Protein AF-A0A6J7UE80-F1 (afdb_monomer_lite)

Sequence (129 aa):
MSGGWKWLPAAWILAVGSLMGAAGVSVGSAALAPVAVPDSPNPLAAGDTGQGCLAGLMLSLGLLVLVLASAPVAGAVLYASSRSALLTTLAALLGPVVGLCLLWGGTATAVTRLSGRESDLVGHITPAR

Secondary structure (DSSP, 8-state):
--TTGGGHHHHHHHHHHHHHHHHHHHHHHHHHS-----SSS-TTTS-THHHHHHHHHHHHHHHHHHHHHHHHHHHHHHHHHTT-HHHHHHHHTHHHHHHHHHHHHHHHHHHHHHTT-HHHHHHHHSPP-

pLDDT: mean 84.88, std 15.53, range [47.78, 98.19]

Foldseek 3Di:
DPPCVLQVLLVVLLVLLLVLLLLLLVLQLVLVQDDCLPPDPDNVPPPVVVSVVSNVVSVVVSVVLSCVLCVQLVVQLVVQVVPHSVSNSVSSNSSNVSSNVSNVNSVVNNCVRCPPVVVVVCVSVDDDD

Radius of gyration: 20.13 Å; chains: 1; bounding box: 49×24×57 Å

Structure (mmCIF, N/CA/C/O backbone):
data_AF-A0A6J7UE80-F1
#
_entry.id   AF-A0A6J7UE80-F1
#
loop_
_atom_site.group_PDB
_atom_site.id
_atom_site.type_symbol
_atom_site.label_atom_id
_atom_site.label_alt_id
_atom_site.label_comp_id
_atom_site.label_asym_id
_atom_site.label_entity_id
_atom_site.label_seq_id
_atom_site.pdbx_PDB_ins_code
_atom_site.Cartn_x
_atom_site.Cartn_y
_atom_site.Cartn_z
_atom_site.occupancy
_atom_site.B_iso_or_equiv
_atom_site.auth_seq_id
_atom_site.auth_comp_id
_atom_site.auth_asym_id
_atom_site.auth_atom_id
_atom_site.pdbx_PDB_model_num
ATOM 1 N N . MET A 1 1 ? 0.409 -9.268 32.761 1.00 47.78 1 MET A N 1
ATOM 2 C CA . MET A 1 1 ? 1.043 -9.157 31.423 1.00 47.78 1 MET A CA 1
ATOM 3 C C . MET A 1 1 ? 0.230 -9.825 30.288 1.00 47.78 1 MET A C 1
ATOM 5 O O . MET A 1 1 ? 0.790 -10.112 29.244 1.00 47.78 1 MET A O 1
ATOM 9 N N . SER A 1 2 ? -1.095 -10.019 30.401 1.00 59.41 2 SER A N 1
ATOM 10 C CA . SER A 1 2 ? -1.885 -10.825 29.436 1.00 59.41 2 SER A CA 1
ATOM 11 C C . SER A 1 2 ? -2.798 -10.039 28.476 1.00 59.41 2 SER A C 1
ATOM 13 O O . SER A 1 2 ? -3.408 -10.633 27.593 1.00 59.41 2 SER A O 1
ATOM 15 N N . GLY A 1 3 ? -2.891 -8.710 28.591 1.00 71.94 3 GLY 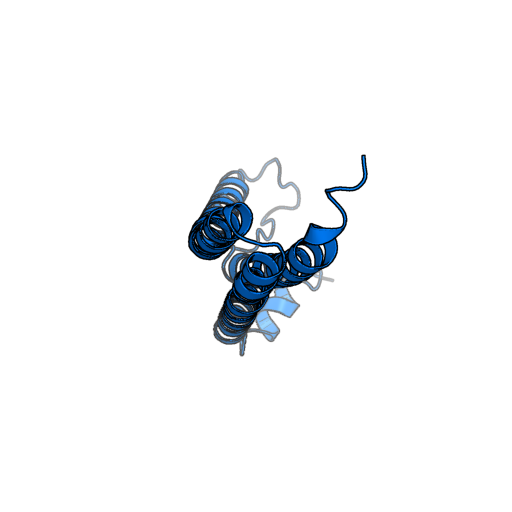A N 1
ATOM 16 C CA . GLY A 1 3 ? -3.856 -7.914 27.815 1.00 71.94 3 GLY A CA 1
ATOM 17 C C . GLY A 1 3 ? -3.523 -7.713 26.330 1.00 71.94 3 GLY A C 1
ATOM 18 O O . GLY A 1 3 ? -4.392 -7.268 25.586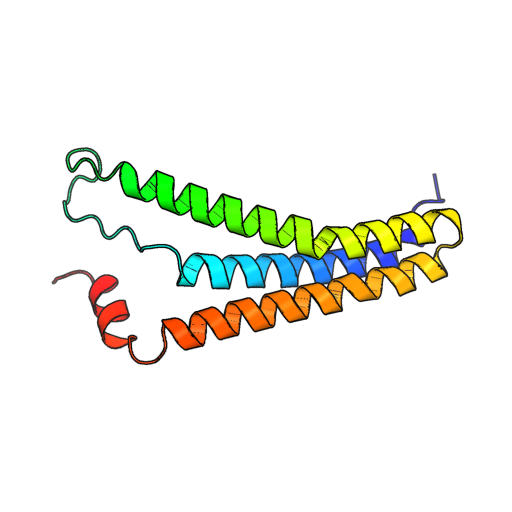 1.00 71.94 3 GLY A O 1
ATOM 19 N N . GLY A 1 4 ? -2.292 -8.016 25.899 1.00 82.75 4 GLY A N 1
ATOM 20 C CA . GLY A 1 4 ? -1.820 -7.784 24.528 1.00 82.75 4 GLY A CA 1
ATOM 21 C C . GLY A 1 4 ? -2.282 -8.833 23.513 1.00 82.75 4 GLY A C 1
ATOM 22 O O . GLY A 1 4 ? -2.519 -8.503 22.356 1.00 82.75 4 GLY A O 1
ATOM 23 N N . TRP A 1 5 ? -2.492 -10.078 23.951 1.00 92.50 5 TRP A N 1
ATOM 24 C CA . TRP A 1 5 ? -2.850 -11.203 23.076 1.00 92.50 5 TRP A CA 1
ATOM 25 C C . TRP A 1 5 ? -4.169 -11.007 22.325 1.00 92.50 5 TRP A C 1
ATOM 27 O O . TRP A 1 5 ? -4.324 -11.505 21.214 1.00 92.50 5 TRP A O 1
ATOM 37 N N . LYS A 1 6 ? -5.090 -10.207 22.876 1.00 92.44 6 LYS A N 1
ATOM 38 C CA . LYS A 1 6 ? -6.347 -9.850 22.202 1.00 92.44 6 LYS A CA 1
ATOM 39 C C . LYS A 1 6 ? -6.142 -9.066 20.898 1.00 92.44 6 LYS A C 1
ATOM 41 O O . LYS A 1 6 ? -7.050 -9.019 20.079 1.00 92.44 6 LYS A O 1
ATOM 46 N N . TRP A 1 7 ? -4.972 -8.452 20.708 1.00 94.06 7 TRP A N 1
ATOM 47 C CA . TRP A 1 7 ? -4.623 -7.690 19.506 1.00 94.06 7 TRP A CA 1
ATOM 48 C C . TRP A 1 7 ? -3.872 -8.514 18.464 1.00 94.06 7 TRP A C 1
ATOM 50 O O . TRP A 1 7 ? -3.665 -8.026 17.355 1.00 94.06 7 TRP A O 1
ATOM 60 N N . LEU A 1 8 ? -3.478 -9.749 18.795 1.00 95.19 8 LEU A N 1
ATOM 61 C CA . LEU A 1 8 ? -2.718 -10.615 17.898 1.00 95.19 8 LEU A CA 1
ATOM 62 C C . LEU A 1 8 ? -3.385 -10.766 16.515 1.00 95.19 8 LEU A C 1
ATOM 64 O O . LEU A 1 8 ? -2.672 -10.615 15.523 1.00 95.19 8 LEU A O 1
ATOM 68 N N . PRO A 1 9 ? -4.715 -10.980 16.399 1.00 95.56 9 PRO A N 1
ATOM 69 C CA . PRO A 1 9 ? -5.359 -11.095 15.091 1.00 95.56 9 PRO A CA 1
ATOM 70 C C . PRO A 1 9 ? -5.246 -9.809 14.267 1.00 95.56 9 PRO A C 1
ATOM 72 O O . PRO A 1 9 ? -4.839 -9.848 13.110 1.00 95.56 9 PRO A O 1
ATOM 75 N N . ALA A 1 10 ? -5.540 -8.656 14.876 1.00 96.12 10 ALA A N 1
ATOM 76 C CA . ALA A 1 10 ? -5.431 -7.362 14.209 1.00 96.12 10 ALA A CA 1
ATOM 77 C C . ALA A 1 10 ? -3.992 -7.078 13.748 1.00 96.12 10 ALA A C 1
ATOM 79 O O . ALA A 1 10 ? -3.785 -6.630 12.624 1.00 96.12 10 ALA A O 1
ATOM 80 N N . ALA A 1 11 ? -2.996 -7.385 14.586 1.00 95.69 11 ALA A N 1
ATOM 81 C CA . ALA A 1 11 ? -1.585 -7.205 14.255 1.00 95.69 11 ALA A CA 1
ATOM 82 C C . ALA A 1 11 ? -1.156 -8.065 13.055 1.00 95.69 11 ALA A C 1
ATOM 84 O O . ALA A 1 11 ? -0.494 -7.560 12.150 1.00 95.69 11 ALA A O 1
ATOM 85 N N . TRP A 1 12 ? -1.575 -9.333 13.009 1.00 97.81 12 TRP A N 1
ATOM 86 C CA . TRP A 1 12 ? -1.300 -10.221 11.876 1.00 97.81 12 TRP A CA 1
ATOM 87 C C . TRP A 1 12 ? -1.930 -9.726 10.576 1.00 97.81 12 TRP A C 1
ATOM 89 O O . TRP A 1 12 ? -1.261 -9.684 9.546 1.00 97.81 12 TRP A O 1
ATOM 99 N N . ILE A 1 13 ? -3.196 -9.309 10.624 1.00 97.88 13 ILE A N 1
ATOM 100 C CA . ILE A 1 13 ? -3.906 -8.785 9.451 1.00 97.88 13 ILE A CA 1
ATOM 101 C C . ILE A 1 13 ? -3.201 -7.532 8.911 1.00 97.88 13 ILE A C 1
ATOM 103 O O . ILE A 1 13 ? -2.976 -7.415 7.705 1.00 97.88 13 ILE A O 1
ATOM 107 N N . LEU A 1 14 ? -2.803 -6.614 9.797 1.00 97.50 14 LEU A N 1
ATOM 108 C CA . LEU A 1 14 ? -2.054 -5.420 9.409 1.00 97.50 14 LEU A CA 1
ATOM 109 C C . LEU A 1 14 ? -0.688 -5.767 8.820 1.00 97.50 14 LEU A C 1
ATOM 111 O O . LEU A 1 14 ? -0.307 -5.169 7.821 1.00 97.50 14 LEU A O 1
ATOM 115 N N . ALA A 1 15 ? 0.029 -6.741 9.383 1.00 97.56 15 ALA A N 1
ATOM 116 C CA . ALA A 1 15 ? 1.318 -7.176 8.849 1.00 97.56 15 ALA A CA 1
ATOM 117 C C . ALA A 1 15 ? 1.195 -7.692 7.407 1.00 97.56 15 ALA A C 1
ATOM 119 O O . ALA A 1 15 ? 1.993 -7.308 6.553 1.00 97.56 15 ALA A O 1
ATOM 120 N N . VAL A 1 16 ? 0.165 -8.492 7.110 1.00 97.94 16 VAL A N 1
ATOM 121 C CA . VAL A 1 16 ? -0.116 -8.965 5.744 1.00 97.94 16 VAL A CA 1
ATOM 122 C C . VAL A 1 16 ? -0.386 -7.789 4.804 1.00 97.94 16 VAL A C 1
ATOM 124 O O . VAL A 1 16 ? 0.226 -7.702 3.741 1.00 97.94 16 VAL A O 1
ATOM 127 N N . GLY A 1 17 ? -1.246 -6.849 5.208 1.00 96.44 17 GLY A N 1
ATOM 128 C CA . GLY A 1 17 ? -1.526 -5.650 4.414 1.00 96.44 17 GLY A CA 1
ATOM 129 C C . GLY A 1 17 ? -0.281 -4.801 4.147 1.00 96.44 17 GLY A C 1
ATOM 130 O O . GLY A 1 17 ? -0.040 -4.399 3.009 1.00 96.44 17 GLY A O 1
ATOM 131 N N . SER A 1 18 ? 0.550 -4.592 5.168 1.00 96.06 18 SER A N 1
ATOM 132 C CA . SER A 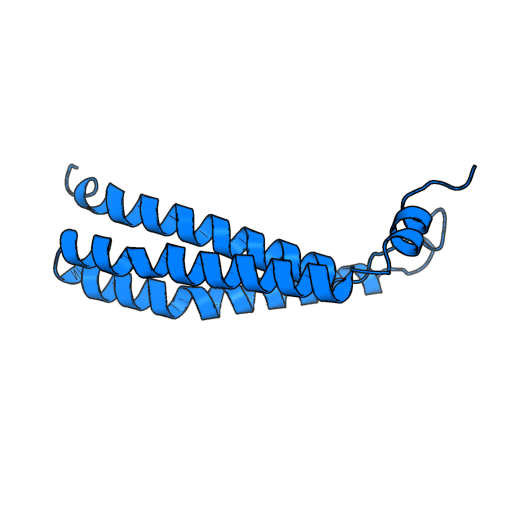1 18 ? 1.810 -3.851 5.061 1.00 96.06 18 SER A CA 1
ATOM 133 C C . SER A 1 18 ? 2.798 -4.517 4.107 1.00 96.06 18 SER A C 1
ATOM 135 O O . SER A 1 18 ? 3.419 -3.823 3.305 1.00 96.06 18 SER A O 1
ATOM 137 N N . LEU A 1 19 ? 2.922 -5.849 4.144 1.00 97.69 19 LEU A N 1
ATOM 138 C CA . LEU A 1 19 ? 3.778 -6.599 3.220 1.00 97.69 19 LEU A CA 1
ATOM 139 C C . LEU A 1 19 ? 3.340 -6.398 1.766 1.00 97.69 19 LEU A C 1
ATOM 141 O O . LEU A 1 19 ? 4.169 -6.091 0.912 1.00 97.69 19 LEU A O 1
ATOM 145 N N . MET A 1 20 ? 2.039 -6.515 1.489 1.00 97.44 20 MET A N 1
ATOM 146 C CA . MET A 1 20 ? 1.493 -6.314 0.143 1.00 97.44 20 MET A CA 1
ATOM 147 C C . MET A 1 20 ? 1.682 -4.870 -0.334 1.00 97.44 20 MET A C 1
ATOM 149 O O . MET A 1 20 ? 2.129 -4.646 -1.458 1.00 97.44 20 MET A O 1
ATOM 153 N N . GLY A 1 21 ? 1.404 -3.893 0.535 1.00 96.44 21 GLY A N 1
ATOM 154 C CA . GLY A 1 21 ? 1.566 -2.476 0.220 1.00 96.44 21 GLY A CA 1
ATOM 155 C C . GLY A 1 21 ? 3.017 -2.101 -0.072 1.00 96.44 21 GLY A C 1
ATOM 156 O O . GLY A 1 21 ? 3.298 -1.473 -1.093 1.00 96.44 21 GLY A O 1
ATOM 157 N N . ALA A 1 22 ? 3.946 -2.538 0.781 1.00 95.75 22 ALA A N 1
ATOM 158 C CA . ALA A 1 22 ? 5.375 -2.315 0.592 1.00 95.75 22 ALA A CA 1
ATOM 159 C C . ALA A 1 22 ? 5.887 -2.980 -0.692 1.00 95.75 22 ALA A C 1
ATOM 161 O O . ALA A 1 22 ? 6.608 -2.339 -1.458 1.00 95.75 22 ALA A O 1
ATOM 162 N N . ALA A 1 23 ? 5.476 -4.221 -0.972 1.00 96.69 23 ALA A N 1
ATOM 163 C CA . ALA A 1 23 ? 5.836 -4.914 -2.206 1.00 96.69 23 ALA A CA 1
ATOM 164 C C . ALA A 1 23 ? 5.332 -4.158 -3.446 1.00 96.69 23 ALA A C 1
ATOM 166 O O . ALA A 1 23 ? 6.104 -3.916 -4.369 1.00 96.69 23 ALA A O 1
ATOM 167 N N . GLY A 1 24 ? 4.073 -3.712 -3.442 1.00 95.38 24 GLY A N 1
ATOM 168 C CA . GLY A 1 24 ? 3.487 -2.938 -4.537 1.00 95.38 24 GLY A CA 1
ATOM 169 C C . GLY A 1 24 ? 4.224 -1.643 -4.838 1.00 95.38 24 GLY A C 1
ATOM 170 O O . GLY A 1 24 ? 4.629 -1.398 -5.974 1.00 95.38 24 GLY A O 1
ATOM 171 N N . VAL A 1 25 ? 4.453 -0.833 -3.805 1.00 95.44 25 VAL A N 1
ATOM 172 C CA . VAL A 1 25 ? 5.181 0.435 -3.937 1.00 95.44 25 VAL A CA 1
ATOM 173 C C . VAL A 1 25 ? 6.629 0.203 -4.372 1.00 95.44 25 VAL A C 1
ATOM 175 O O . VAL A 1 25 ? 7.146 0.963 -5.191 1.00 95.44 25 VAL A O 1
ATOM 178 N N . SER A 1 26 ? 7.275 -0.867 -3.902 1.00 92.75 26 SER A N 1
ATOM 179 C CA . SER A 1 26 ? 8.641 -1.214 -4.315 1.00 92.75 26 SER A CA 1
ATOM 180 C C . SER A 1 26 ? 8.701 -1.613 -5.789 1.00 92.75 26 SER A C 1
ATOM 182 O O . SER A 1 26 ? 9.543 -1.106 -6.520 1.00 92.75 26 SER A O 1
ATOM 184 N N . VAL A 1 27 ? 7.773 -2.454 -6.257 1.00 92.56 27 VAL A N 1
ATOM 185 C CA . VAL A 1 27 ? 7.689 -2.857 -7.671 1.00 92.56 27 VAL A CA 1
ATOM 186 C C . VAL A 1 27 ? 7.417 -1.649 -8.570 1.00 92.56 27 VAL A C 1
ATOM 188 O O . VAL A 1 27 ? 8.106 -1.459 -9.570 1.00 92.56 27 VAL A O 1
ATOM 191 N N . GLY A 1 28 ? 6.449 -0.805 -8.202 1.00 90.12 28 GLY A N 1
ATOM 192 C CA . GLY A 1 28 ? 6.105 0.388 -8.977 1.00 90.12 28 GLY A CA 1
ATOM 193 C C . GLY A 1 28 ? 7.245 1.407 -9.030 1.00 90.12 28 GLY A C 1
ATOM 194 O O . GLY A 1 28 ? 7.577 1.903 -10.104 1.00 90.12 28 GLY A O 1
ATOM 195 N N . SER A 1 29 ? 7.881 1.691 -7.891 1.00 88.69 29 SER A N 1
ATOM 196 C CA . SER A 1 29 ? 9.004 2.634 -7.839 1.00 88.69 29 SER A CA 1
ATOM 197 C C . SER A 1 29 ? 10.235 2.104 -8.573 1.00 88.69 29 SER A C 1
ATOM 199 O O . SER A 1 29 ? 10.857 2.868 -9.301 1.00 88.69 29 SER A O 1
ATOM 201 N N . ALA A 1 30 ? 10.542 0.806 -8.484 1.00 85.88 30 ALA A N 1
ATOM 202 C CA . ALA A 1 30 ? 11.635 0.191 -9.237 1.00 85.88 30 ALA A CA 1
ATOM 203 C C . ALA A 1 30 ? 11.406 0.233 -10.756 1.00 85.88 30 ALA A C 1
ATOM 205 O O . ALA A 1 30 ? 12.350 0.450 -11.506 1.00 85.88 30 ALA A O 1
ATOM 206 N N . ALA A 1 31 ? 10.162 0.072 -11.219 1.00 85.69 31 ALA A N 1
ATOM 207 C CA . ALA A 1 31 ? 9.837 0.163 -12.644 1.00 85.69 31 ALA A CA 1
ATOM 208 C C . ALA A 1 31 ? 9.917 1.595 -13.207 1.00 85.69 31 ALA A C 1
ATOM 210 O O . ALA A 1 31 ? 10.050 1.776 -14.419 1.00 85.69 31 ALA A O 1
ATOM 211 N N . LEU A 1 32 ? 9.800 2.608 -12.344 1.00 82.31 32 LEU A N 1
ATOM 212 C CA . LEU A 1 32 ? 9.863 4.025 -12.712 1.00 82.31 32 LEU A CA 1
ATOM 213 C C . LEU A 1 32 ? 11.240 4.647 -12.461 1.00 82.31 32 LEU A C 1
ATOM 215 O O . LEU A 1 32 ? 11.578 5.649 -13.093 1.00 82.31 32 LEU A O 1
ATOM 219 N N . ALA A 1 33 ? 12.022 4.076 -11.547 1.00 78.81 33 ALA A N 1
ATOM 220 C CA . ALA A 1 33 ? 13.366 4.535 -11.258 1.00 78.81 33 ALA A CA 1
ATOM 221 C C . ALA A 1 33 ? 14.261 4.341 -12.495 1.00 78.81 33 ALA A C 1
ATOM 223 O O . ALA A 1 33 ? 14.232 3.281 -13.124 1.00 78.81 33 ALA A O 1
ATOM 224 N N . PRO A 1 34 ? 15.072 5.344 -12.861 1.00 65.38 34 PRO A N 1
ATOM 225 C CA . PRO A 1 34 ? 16.058 5.163 -13.909 1.00 65.38 34 PRO A CA 1
ATOM 226 C C . PRO A 1 34 ? 17.102 4.143 -13.463 1.00 65.38 34 PRO A C 1
ATOM 228 O O . PRO A 1 34 ? 17.643 4.220 -12.358 1.00 65.38 34 PRO A O 1
ATOM 231 N N . VAL A 1 35 ? 17.376 3.178 -14.338 1.00 60.91 35 VAL A N 1
ATOM 232 C CA . VAL A 1 35 ? 18.458 2.217 -14.145 1.00 60.91 35 VAL A CA 1
ATOM 233 C C . VAL A 1 35 ? 19.767 2.968 -14.355 1.00 60.91 35 VAL A C 1
ATOM 235 O O . VAL A 1 35 ? 20.042 3.435 -15.458 1.00 60.91 35 VAL A O 1
ATOM 238 N N . ALA A 1 36 ? 20.568 3.090 -13.299 1.00 55.59 36 ALA A N 1
ATOM 239 C CA . ALA A 1 36 ? 21.936 3.574 -13.404 1.00 55.59 36 ALA A CA 1
ATOM 240 C C . ALA A 1 36 ? 22.775 2.497 -14.105 1.00 55.59 36 ALA A C 1
ATOM 242 O O . ALA A 1 36 ? 23.339 1.620 -13.452 1.00 55.59 36 ALA A O 1
ATOM 243 N N . VAL A 1 37 ? 22.798 2.510 -15.437 1.00 56.94 37 VAL A N 1
ATOM 244 C CA . VAL A 1 37 ? 23.808 1.778 -16.202 1.00 56.94 37 VAL A CA 1
ATOM 245 C C . VAL A 1 37 ? 25.076 2.626 -16.123 1.00 56.94 37 VAL A C 1
ATOM 247 O O . VAL A 1 37 ? 25.035 3.772 -16.565 1.00 56.94 37 VAL A O 1
ATOM 250 N N . PRO A 1 38 ? 26.171 2.139 -15.514 1.00 55.12 38 PRO A N 1
ATOM 251 C CA . PRO A 1 38 ? 27.405 2.907 -15.468 1.00 55.12 38 PRO A CA 1
ATOM 252 C C . PRO A 1 38 ? 27.923 3.081 -16.896 1.00 55.12 38 PRO A C 1
ATOM 254 O O . PRO A 1 38 ? 28.286 2.098 -17.543 1.00 55.12 38 PRO A O 1
ATOM 257 N N . ASP A 1 39 ? 27.985 4.321 -17.379 1.00 56.47 39 ASP A N 1
ATOM 258 C CA . ASP A 1 39 ? 28.534 4.628 -18.708 1.00 56.47 39 ASP A CA 1
ATOM 259 C C . ASP A 1 39 ? 30.064 4.461 -18.748 1.00 56.47 39 ASP A C 1
ATOM 261 O O . ASP A 1 39 ? 30.678 4.445 -19.816 1.00 56.47 39 ASP A O 1
ATOM 265 N N . SER A 1 40 ? 30.705 4.301 -17.583 1.00 55.38 40 SER A N 1
ATOM 266 C CA . SER A 1 40 ? 32.140 4.059 -17.478 1.00 55.38 40 SER A CA 1
ATOM 267 C C . SER A 1 40 ? 32.476 2.851 -16.592 1.00 55.38 40 SER A C 1
ATOM 269 O O . SER A 1 40 ? 31.777 2.587 -15.610 1.00 55.38 40 SER A O 1
ATOM 271 N N . PRO A 1 41 ? 33.612 2.170 -16.849 1.00 60.84 41 PRO A N 1
ATOM 272 C CA . PRO A 1 41 ? 34.131 1.115 -15.974 1.00 60.84 41 PRO A CA 1
ATOM 273 C C . PRO A 1 41 ? 34.449 1.591 -14.548 1.00 60.84 41 PRO A C 1
ATOM 275 O O . PRO A 1 41 ? 34.624 0.766 -13.653 1.00 60.84 41 PRO A O 1
ATOM 278 N N . ASN A 1 42 ? 34.562 2.909 -14.333 1.00 58.06 42 ASN A N 1
ATOM 279 C CA . ASN A 1 42 ? 34.857 3.505 -13.038 1.00 58.06 42 ASN A CA 1
ATOM 280 C C . ASN A 1 42 ? 33.739 4.478 -12.606 1.00 58.06 42 ASN A C 1
ATOM 282 O O . ASN A 1 42 ? 33.844 5.684 -12.855 1.00 58.06 42 ASN A O 1
ATOM 286 N N . PRO A 1 43 ? 32.707 3.994 -11.890 1.00 53.88 43 PRO A N 1
ATOM 287 C CA . PRO A 1 43 ? 31.556 4.803 -11.471 1.00 53.88 43 PRO A CA 1
ATOM 288 C C . PRO A 1 43 ? 31.917 5.975 -10.539 1.00 53.88 43 PRO A C 1
ATOM 290 O O . PRO A 1 43 ? 31.102 6.867 -10.321 1.00 53.88 43 PRO A O 1
ATOM 293 N N . LEU A 1 44 ? 33.143 6.013 -10.003 1.00 52.94 44 LEU A N 1
ATOM 294 C CA . LEU A 1 44 ? 33.643 7.114 -9.175 1.00 52.94 44 LEU A CA 1
ATOM 295 C C . LEU A 1 44 ? 34.299 8.245 -9.990 1.00 52.94 44 LEU A C 1
ATOM 297 O O . LEU A 1 44 ? 34.460 9.343 -9.464 1.00 52.94 44 LEU A O 1
ATOM 301 N N . ALA A 1 45 ? 34.675 8.005 -11.251 1.00 53.50 45 ALA A N 1
ATOM 302 C CA . ALA A 1 45 ? 35.331 8.994 -12.115 1.00 53.50 45 ALA A CA 1
ATOM 303 C C . ALA A 1 45 ? 34.371 9.690 -13.099 1.00 53.50 45 ALA A C 1
ATOM 305 O O . ALA A 1 45 ? 34.682 10.782 -13.568 1.00 53.50 45 ALA A O 1
ATOM 306 N N . ALA A 1 46 ? 33.213 9.088 -13.396 1.00 54.69 46 ALA A N 1
ATOM 307 C CA . ALA A 1 46 ? 32.266 9.588 -14.401 1.00 54.69 46 ALA A CA 1
ATOM 308 C C . ALA A 1 46 ? 31.308 10.690 -13.914 1.00 54.69 46 ALA A C 1
ATOM 310 O O . ALA A 1 46 ? 30.618 11.297 -14.725 1.00 54.69 46 ALA A O 1
ATOM 311 N N . GLY A 1 47 ? 31.266 10.995 -12.614 1.00 52.56 47 GLY A N 1
ATOM 312 C CA . GLY A 1 47 ? 30.359 12.030 -12.106 1.00 52.56 47 GLY A CA 1
ATOM 313 C C . GLY A 1 47 ? 28.878 11.625 -12.117 1.00 52.56 47 GLY A C 1
ATOM 314 O O . GLY A 1 47 ? 28.015 12.498 -12.085 1.00 52.56 47 GLY A O 1
ATOM 315 N N . ASP A 1 48 ? 28.571 10.323 -12.072 1.00 58.72 48 ASP A N 1
ATOM 316 C CA . ASP A 1 48 ? 27.209 9.751 -12.007 1.00 58.72 48 ASP A CA 1
ATOM 317 C C . ASP A 1 48 ? 26.454 10.030 -10.684 1.00 58.72 48 ASP A C 1
ATOM 319 O O . ASP A 1 48 ? 25.441 9.402 -10.362 1.00 58.72 48 ASP A O 1
ATOM 323 N N . THR A 1 49 ? 26.901 11.010 -9.896 1.00 54.56 49 THR A N 1
ATOM 324 C CA . THR A 1 49 ? 26.333 11.383 -8.590 1.00 54.56 49 THR A CA 1
ATOM 325 C C . THR A 1 49 ? 24.849 11.772 -8.654 1.00 54.56 49 THR A C 1
ATOM 327 O O . THR A 1 49 ? 24.146 11.668 -7.647 1.00 54.56 49 THR A O 1
ATOM 330 N N . GLY A 1 50 ? 24.332 12.148 -9.830 1.00 56.34 50 GLY A N 1
ATOM 331 C CA . GLY A 1 50 ? 22.913 12.455 -10.046 1.00 56.34 50 GLY A CA 1
ATOM 332 C C . GLY A 1 50 ? 21.968 11.250 -9.932 1.00 56.34 50 GLY A C 1
ATOM 333 O O . GLY A 1 50 ? 20.823 11.411 -9.505 1.00 56.34 50 GLY A O 1
ATOM 334 N N . GLN A 1 51 ? 22.438 10.035 -10.236 1.00 64.00 51 GLN A N 1
ATOM 335 C CA . GLN A 1 51 ? 21.597 8.829 -10.251 1.00 64.00 51 GLN A CA 1
ATOM 336 C C . GLN A 1 51 ? 21.159 8.409 -8.838 1.00 64.00 51 GLN A C 1
ATOM 338 O O . GLN A 1 51 ? 20.006 8.032 -8.619 1.00 64.00 51 GLN A O 1
ATOM 343 N N . GLY A 1 52 ? 22.043 8.562 -7.845 1.00 68.31 52 GLY A N 1
ATOM 344 C CA . GLY A 1 52 ? 21.721 8.286 -6.440 1.00 68.31 52 GLY A CA 1
ATOM 345 C C . GLY A 1 52 ? 20.680 9.251 -5.859 1.00 68.31 52 GLY A C 1
ATOM 346 O O . GLY A 1 52 ? 19.811 8.837 -5.091 1.00 68.31 52 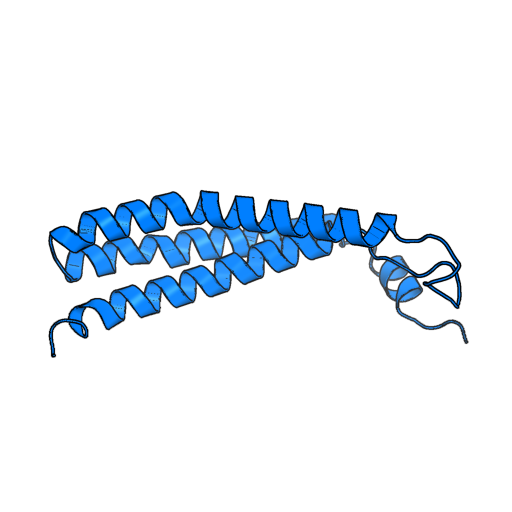GLY A O 1
ATOM 347 N N . CYS A 1 53 ? 20.715 10.523 -6.271 1.00 77.31 53 CYS A N 1
ATOM 348 C CA . CYS A 1 53 ? 19.724 11.521 -5.861 1.00 77.31 53 CYS A CA 1
ATOM 349 C C . CYS A 1 53 ? 18.323 11.161 -6.378 1.00 77.31 53 CYS A C 1
ATOM 351 O O . CYS A 1 53 ? 17.344 11.210 -5.632 1.00 77.31 53 CYS A O 1
ATOM 353 N N . LEU A 1 54 ? 18.226 10.721 -7.634 1.00 76.81 54 LEU A N 1
ATOM 354 C CA . LEU A 1 54 ? 16.953 10.358 -8.249 1.00 76.81 54 LEU A CA 1
ATOM 355 C C . LEU A 1 54 ? 16.361 9.067 -7.664 1.00 76.81 54 LEU A C 1
ATOM 357 O O . LEU A 1 54 ? 15.160 9.013 -7.396 1.00 76.81 54 LEU A O 1
ATOM 361 N N . ALA A 1 55 ? 17.199 8.070 -7.368 1.00 77.12 55 ALA A N 1
ATOM 362 C CA . ALA A 1 55 ? 16.784 6.887 -6.615 1.00 77.12 55 ALA A CA 1
ATOM 363 C C . ALA A 1 55 ? 16.268 7.259 -5.210 1.00 77.12 55 ALA A C 1
ATOM 365 O O . ALA A 1 55 ? 15.221 6.770 -4.781 1.00 77.12 55 ALA A O 1
ATOM 366 N N . GLY A 1 56 ? 16.948 8.181 -4.519 1.00 81.44 56 GLY A N 1
ATOM 367 C CA . GLY A 1 56 ? 16.507 8.712 -3.227 1.00 81.44 56 GLY A CA 1
ATOM 368 C C . GLY A 1 56 ? 15.169 9.457 -3.296 1.00 81.44 56 GLY A C 1
ATOM 369 O O . GLY A 1 56 ? 14.319 9.281 -2.419 1.00 81.44 56 GLY A O 1
ATOM 370 N N . LEU A 1 57 ? 14.933 10.241 -4.353 1.00 86.12 57 LEU A N 1
ATOM 371 C CA . LEU A 1 57 ? 13.646 10.903 -4.599 1.00 86.12 57 LEU A CA 1
ATOM 372 C C . LEU A 1 57 ? 12.522 9.889 -4.843 1.00 86.12 57 LEU A C 1
ATOM 374 O O . LEU A 1 57 ? 11.446 10.032 -4.266 1.00 86.12 57 LEU A O 1
ATOM 378 N N . MET A 1 58 ? 12.771 8.843 -5.636 1.00 86.62 58 MET A N 1
ATOM 379 C CA . MET A 1 58 ? 11.787 7.780 -5.880 1.00 86.62 58 MET A CA 1
ATOM 380 C C . MET A 1 58 ? 11.461 6.995 -4.610 1.00 86.62 58 MET A C 1
ATOM 382 O O . MET A 1 58 ? 10.290 6.732 -4.339 1.00 86.62 58 MET A O 1
ATOM 386 N N . LEU A 1 59 ? 12.467 6.694 -3.784 1.00 86.81 59 LEU A N 1
ATOM 387 C CA . LEU A 1 59 ? 12.254 6.089 -2.471 1.00 86.81 59 LEU A CA 1
ATOM 388 C C . LEU A 1 59 ? 11.414 7.000 -1.566 1.00 86.81 59 LEU A C 1
ATOM 390 O O . LEU A 1 59 ? 10.462 6.538 -0.941 1.00 86.81 59 LEU A O 1
ATOM 394 N N . SER A 1 60 ? 11.730 8.297 -1.526 1.00 91.44 60 SER A N 1
ATOM 395 C CA . SER A 1 60 ? 10.989 9.286 -0.732 1.00 91.44 60 SER A CA 1
ATOM 396 C C . SER A 1 60 ? 9.525 9.378 -1.168 1.00 91.44 60 SER A C 1
ATOM 398 O O . SER A 1 60 ? 8.627 9.433 -0.329 1.00 91.44 60 SER A O 1
ATOM 400 N N . LEU A 1 61 ? 9.271 9.329 -2.477 1.00 92.50 61 LEU A N 1
ATOM 401 C CA . LEU A 1 61 ? 7.924 9.321 -3.040 1.00 92.50 61 LEU A CA 1
ATOM 402 C C . LEU A 1 61 ? 7.184 8.017 -2.708 1.00 92.50 61 LEU A C 1
ATOM 404 O O . LEU A 1 61 ? 6.020 8.060 -2.317 1.00 92.50 61 LEU A O 1
ATOM 408 N N . GLY A 1 62 ? 7.864 6.870 -2.766 1.00 93.19 62 GLY A N 1
ATOM 409 C CA . GLY A 1 62 ? 7.314 5.590 -2.318 1.00 93.19 62 GLY A CA 1
ATOM 410 C C . GLY A 1 62 ? 6.932 5.596 -0.834 1.00 93.19 62 GLY A C 1
ATOM 411 O O . GLY A 1 62 ? 5.830 5.180 -0.472 1.00 93.19 62 GLY A O 1
ATOM 412 N N . LEU A 1 63 ? 7.792 6.141 0.031 1.00 95.31 63 LEU A N 1
ATOM 413 C CA . LEU A 1 63 ? 7.494 6.317 1.455 1.00 95.31 63 LEU A CA 1
ATOM 414 C C . LEU A 1 63 ? 6.295 7.244 1.676 1.00 95.31 63 LEU A C 1
ATOM 416 O O . LEU A 1 63 ? 5.433 6.932 2.497 1.00 95.31 63 LEU A O 1
ATOM 420 N N . LEU A 1 64 ? 6.195 8.341 0.922 1.00 97.19 64 LEU A N 1
ATOM 421 C CA . LEU A 1 64 ? 5.045 9.242 0.986 1.00 97.19 64 LEU A CA 1
ATOM 422 C C . LEU A 1 64 ? 3.744 8.518 0.612 1.00 97.19 64 LEU A C 1
ATOM 424 O O . LEU A 1 64 ? 2.754 8.633 1.333 1.00 97.19 64 LEU A O 1
ATOM 428 N N . VAL A 1 65 ? 3.750 7.729 -0.467 1.00 96.00 65 VAL A N 1
ATOM 429 C CA . VAL A 1 65 ? 2.595 6.914 -0.878 1.00 96.00 65 VAL A CA 1
ATOM 430 C C . VAL A 1 65 ? 2.209 5.923 0.219 1.00 96.00 65 VAL A C 1
ATOM 432 O O . VAL A 1 65 ? 1.033 5.832 0.566 1.00 96.00 65 VAL A O 1
ATOM 435 N N . LEU A 1 66 ? 3.182 5.224 0.813 1.00 95.75 66 LEU A N 1
ATOM 436 C CA . LEU A 1 66 ? 2.936 4.295 1.919 1.00 95.75 66 LEU A CA 1
ATOM 437 C C . LEU A 1 66 ? 2.318 4.996 3.130 1.00 95.75 66 LEU A C 1
ATOM 439 O O . LEU A 1 66 ? 1.360 4.474 3.698 1.00 95.75 66 LEU A O 1
ATOM 443 N N . VAL A 1 67 ? 2.818 6.174 3.511 1.00 97.38 67 VAL A N 1
ATOM 444 C CA . VAL A 1 67 ? 2.272 6.961 4.628 1.00 97.38 67 VAL A CA 1
ATOM 445 C C . VAL A 1 67 ? 0.834 7.375 4.343 1.00 97.38 67 VAL A C 1
ATOM 447 O O . VAL A 1 67 ? -0.042 7.127 5.169 1.00 97.38 67 VAL A O 1
ATOM 450 N N . LEU A 1 68 ? 0.570 7.957 3.172 1.00 98.06 68 LEU A N 1
ATOM 451 C CA . LEU A 1 68 ? -0.764 8.430 2.801 1.00 98.06 68 LEU A CA 1
ATOM 452 C C . LEU A 1 68 ? -1.774 7.283 2.713 1.00 98.06 68 LEU A C 1
ATOM 454 O O . LEU A 1 68 ? -2.893 7.414 3.202 1.00 98.06 68 LEU A O 1
ATOM 458 N N . ALA A 1 69 ? -1.374 6.146 2.143 1.00 95.75 69 ALA A N 1
ATOM 459 C CA . ALA A 1 69 ? -2.227 4.968 2.033 1.00 95.75 69 ALA A CA 1
ATOM 460 C C . ALA A 1 69 ? -2.465 4.286 3.391 1.00 95.75 69 ALA A C 1
ATOM 462 O O . ALA A 1 69 ? -3.567 3.811 3.666 1.00 95.75 69 ALA A O 1
ATOM 463 N N . SER A 1 70 ? -1.455 4.264 4.266 1.00 95.12 70 SER A N 1
ATOM 464 C CA . SER A 1 70 ? -1.552 3.626 5.586 1.00 95.12 70 SER A CA 1
ATOM 465 C C . SER A 1 70 ? -2.258 4.501 6.623 1.00 95.12 70 SER A C 1
ATOM 467 O O . SER A 1 70 ? -2.842 3.970 7.566 1.00 95.12 70 SER A O 1
ATOM 469 N N . ALA A 1 71 ? -2.248 5.827 6.461 1.00 97.12 71 ALA A N 1
ATOM 470 C CA . ALA A 1 71 ? -2.878 6.779 7.376 1.00 97.12 71 ALA A CA 1
ATOM 471 C C . ALA A 1 71 ? -4.364 6.483 7.679 1.00 97.12 71 ALA A C 1
ATOM 473 O O . ALA A 1 71 ? -4.707 6.414 8.863 1.00 97.12 71 ALA A O 1
ATOM 474 N N . PRO A 1 72 ? -5.259 6.256 6.692 1.00 96.56 72 PRO A N 1
ATOM 475 C CA . PRO A 1 72 ? -6.656 5.930 6.983 1.00 96.56 72 PRO A CA 1
ATOM 476 C C . PRO A 1 72 ? -6.810 4.590 7.718 1.00 96.56 72 PRO A C 1
ATOM 478 O O . PRO A 1 72 ? -7.647 4.482 8.615 1.00 96.56 72 PRO A O 1
ATOM 481 N N . VAL A 1 73 ? -5.977 3.590 7.402 1.00 97.25 73 VAL A N 1
ATOM 482 C CA . VAL A 1 73 ? -5.976 2.288 8.094 1.00 97.25 73 VAL A CA 1
ATOM 483 C C . VAL A 1 73 ? -5.557 2.465 9.553 1.00 97.25 73 VAL A C 1
ATOM 485 O O . VAL A 1 73 ? -6.244 1.995 10.461 1.00 97.25 73 VAL A O 1
ATOM 488 N N . ALA A 1 74 ? -4.465 3.194 9.789 1.00 96.44 74 ALA A N 1
ATOM 489 C CA . ALA A 1 74 ? -3.978 3.509 11.126 1.00 96.44 74 ALA A CA 1
ATOM 490 C C . ALA A 1 74 ? -5.028 4.287 11.932 1.00 96.44 74 ALA A C 1
ATOM 492 O O . ALA A 1 74 ? -5.306 3.930 13.075 1.00 96.44 74 ALA A O 1
ATOM 493 N N . GLY A 1 75 ? -5.670 5.290 11.327 1.00 97.69 75 GLY A N 1
ATOM 494 C CA . GLY A 1 75 ? -6.752 6.055 11.948 1.00 97.69 75 GLY A CA 1
ATOM 495 C C . GLY A 1 75 ? -7.938 5.178 12.358 1.00 97.69 75 GLY A C 1
ATOM 496 O O . GLY A 1 75 ? -8.402 5.266 13.497 1.00 97.69 75 GLY A O 1
ATOM 497 N N . ALA A 1 76 ? -8.388 4.280 11.476 1.00 97.31 76 ALA A N 1
ATOM 498 C CA . ALA A 1 76 ? -9.482 3.352 11.762 1.00 97.31 76 ALA A CA 1
ATOM 499 C C . ALA A 1 76 ? -9.141 2.384 12.909 1.00 97.31 76 ALA A C 1
ATOM 501 O O . ALA A 1 76 ? -9.946 2.182 13.823 1.00 97.31 76 ALA A O 1
ATOM 502 N N . VAL A 1 77 ? -7.929 1.824 12.900 1.00 97.00 77 VAL A N 1
ATOM 503 C CA . VAL A 1 77 ? -7.429 0.909 13.937 1.00 97.00 77 VAL A CA 1
ATOM 504 C C . VAL A 1 77 ? -7.293 1.617 15.283 1.00 97.00 77 VAL A C 1
ATOM 506 O O . VAL A 1 77 ? -7.776 1.094 16.290 1.00 97.00 77 VAL A O 1
ATOM 509 N N . LEU A 1 78 ? -6.698 2.813 15.313 1.00 96.81 78 LEU A N 1
ATOM 510 C CA . LEU A 1 78 ? -6.549 3.623 16.526 1.00 96.81 78 LEU A CA 1
ATOM 511 C C . LEU A 1 78 ? -7.912 3.960 17.127 1.00 96.81 78 LEU A C 1
ATOM 513 O O . LEU A 1 78 ? -8.137 3.727 18.316 1.00 96.81 78 LEU A O 1
ATOM 517 N N . TYR A 1 79 ? -8.852 4.417 16.300 1.00 97.12 79 TYR A N 1
ATOM 518 C CA . TYR A 1 79 ? -10.214 4.703 16.734 1.00 97.12 79 TYR A CA 1
ATOM 519 C C . TYR A 1 79 ? -10.902 3.460 17.320 1.00 97.12 79 TYR A C 1
ATOM 521 O O . TYR A 1 79 ? -11.479 3.523 18.410 1.00 97.12 79 TYR A O 1
ATOM 529 N N . ALA A 1 80 ? -10.808 2.311 16.649 1.00 96.38 80 ALA A N 1
ATOM 530 C CA . ALA A 1 80 ? -11.424 1.066 17.101 1.00 96.38 80 ALA A CA 1
ATOM 531 C C . ALA A 1 80 ? -10.774 0.495 18.377 1.00 96.38 80 ALA A C 1
ATOM 533 O O . ALA A 1 80 ? -11.473 -0.081 19.214 1.00 96.38 80 ALA A O 1
ATOM 534 N N . SER A 1 81 ? -9.464 0.703 18.561 1.00 94.81 81 SER A N 1
ATOM 535 C CA . SER A 1 81 ? -8.681 0.150 19.682 1.00 94.81 81 SER A CA 1
ATOM 536 C C . SER A 1 81 ? -9.148 0.621 21.058 1.00 94.81 81 SER A C 1
ATOM 538 O O . SER A 1 81 ? -9.059 -0.120 22.036 1.00 94.81 81 SER A O 1
ATOM 540 N N . SER A 1 82 ? -9.730 1.818 21.131 1.00 94.31 82 SER A N 1
ATOM 541 C CA . SER A 1 82 ? -10.312 2.358 22.366 1.00 94.31 82 SER A CA 1
ATOM 542 C C . SER A 1 82 ? -11.638 1.696 22.767 1.00 94.31 82 SER A C 1
ATOM 544 O O . SER A 1 82 ? -12.109 1.912 23.880 1.00 94.31 82 SER A O 1
ATOM 546 N N . ARG A 1 83 ? -12.252 0.896 21.881 1.00 94.75 83 ARG A N 1
ATOM 547 C CA . ARG A 1 83 ? -13.611 0.356 22.049 1.00 94.75 83 ARG A CA 1
ATOM 548 C C . ARG A 1 83 ? -13.628 -1.150 22.268 1.00 94.75 83 ARG A C 1
ATOM 550 O O . ARG A 1 83 ? -14.184 -1.612 23.259 1.00 94.75 83 ARG A O 1
ATOM 557 N N . SER A 1 84 ? -13.055 -1.936 21.356 1.00 95.25 84 SER A N 1
ATOM 558 C CA . SER A 1 84 ? -12.995 -3.395 21.518 1.00 95.25 84 SER A CA 1
ATOM 559 C C . SER A 1 84 ? -11.969 -4.057 20.599 1.00 95.25 84 SER A C 1
ATOM 561 O O . SER A 1 84 ? -11.669 -3.565 19.514 1.00 95.25 84 SER A O 1
ATOM 563 N N . ALA A 1 85 ? -11.481 -5.231 21.010 1.00 93.75 85 ALA A N 1
ATOM 564 C CA . ALA A 1 85 ? -10.560 -6.039 20.207 1.00 93.75 85 ALA A CA 1
ATOM 565 C C . ALA A 1 85 ? -11.191 -6.535 18.894 1.00 93.75 85 ALA A C 1
ATOM 567 O O . ALA A 1 85 ? -10.524 -6.583 17.858 1.00 93.75 85 ALA A O 1
ATOM 568 N N . LEU A 1 86 ? -12.489 -6.856 18.923 1.00 95.44 86 LEU A N 1
ATOM 569 C CA . LEU A 1 86 ? -13.226 -7.289 17.739 1.00 95.44 86 LEU A CA 1
ATOM 570 C C . LEU A 1 86 ? -13.308 -6.166 16.699 1.00 95.44 86 LEU A C 1
ATOM 572 O O . LEU A 1 86 ? -12.950 -6.384 15.545 1.00 95.44 86 LEU A O 1
ATOM 576 N N . LEU A 1 87 ? -13.709 -4.957 17.111 1.00 95.69 87 LEU A N 1
ATOM 577 C CA . LEU A 1 87 ? -13.793 -3.808 16.205 1.00 95.69 87 LEU A CA 1
ATOM 578 C C . LEU A 1 87 ? -12.434 -3.472 15.592 1.00 95.69 87 LEU A C 1
ATOM 580 O O . LEU A 1 87 ? -12.363 -3.159 14.410 1.00 95.69 87 LEU A O 1
ATOM 584 N N . THR A 1 88 ? -11.350 -3.576 16.358 1.00 97.19 88 THR A N 1
ATOM 585 C CA . THR A 1 88 ? -9.999 -3.354 15.829 1.00 97.19 88 THR A CA 1
ATOM 586 C C . THR A 1 88 ? -9.579 -4.419 14.832 1.00 97.19 88 THR A C 1
ATOM 588 O O . THR A 1 88 ? -8.939 -4.092 13.840 1.00 97.19 88 THR A O 1
ATOM 591 N N . THR A 1 89 ? -9.959 -5.676 15.058 1.00 96.81 89 THR A N 1
ATOM 592 C CA . THR A 1 89 ? -9.690 -6.765 14.109 1.00 96.81 89 THR A CA 1
ATOM 593 C C . THR A 1 89 ? -10.456 -6.550 12.804 1.00 96.81 89 THR A C 1
ATOM 595 O O . THR A 1 89 ? -9.890 -6.721 11.730 1.00 96.81 89 THR A O 1
ATOM 598 N N . LEU A 1 90 ? -11.710 -6.097 12.881 1.00 97.56 90 LEU A N 1
ATOM 599 C CA . LEU A 1 90 ? -12.495 -5.730 11.700 1.00 97.56 90 LEU A CA 1
ATOM 600 C C . LEU A 1 90 ? -11.904 -4.512 10.980 1.00 97.56 90 LEU A C 1
ATOM 602 O O . LEU A 1 90 ? -11.760 -4.536 9.763 1.00 97.56 90 LEU A O 1
ATOM 606 N N . ALA A 1 91 ? -11.502 -3.473 11.716 1.00 97.44 91 ALA A N 1
ATOM 607 C CA . ALA A 1 91 ? -10.845 -2.300 11.141 1.00 97.44 91 ALA A CA 1
ATOM 608 C C . ALA A 1 91 ? -9.511 -2.660 10.462 1.00 97.44 91 ALA A C 1
ATOM 610 O O . ALA A 1 91 ? -9.186 -2.106 9.415 1.00 97.44 91 ALA A O 1
ATOM 611 N N . ALA A 1 92 ? -8.764 -3.622 11.013 1.00 97.62 92 ALA A N 1
ATOM 612 C CA . ALA A 1 92 ? -7.512 -4.100 10.435 1.00 97.62 92 ALA A CA 1
ATOM 613 C C . ALA A 1 92 ? -7.688 -4.719 9.038 1.00 97.62 92 ALA A C 1
ATOM 615 O O . ALA A 1 92 ? -6.741 -4.677 8.257 1.00 97.62 92 ALA A O 1
ATOM 616 N N . LEU A 1 93 ? -8.881 -5.219 8.678 1.00 97.88 93 LEU A N 1
ATOM 617 C CA . LEU A 1 93 ? -9.168 -5.745 7.332 1.00 97.88 93 LEU A CA 1
ATOM 618 C C . LEU A 1 93 ? -9.003 -4.691 6.227 1.00 97.88 93 LEU A C 1
ATOM 620 O O . LEU A 1 93 ? -8.768 -5.051 5.075 1.00 97.88 93 LEU A O 1
ATOM 624 N N . LEU A 1 94 ? -9.048 -3.399 6.567 1.00 97.25 94 LEU A N 1
ATOM 625 C CA . LEU A 1 94 ? -8.691 -2.328 5.635 1.00 97.25 94 LEU A CA 1
ATOM 626 C C . LEU A 1 94 ? -7.228 -2.429 5.175 1.00 97.25 94 LEU A C 1
ATOM 628 O O . LEU A 1 94 ? -6.928 -2.067 4.042 1.00 97.25 94 LEU A O 1
ATOM 632 N N . GLY A 1 95 ? -6.331 -2.953 6.017 1.00 97.31 95 GLY A N 1
ATOM 633 C CA . GLY A 1 95 ? -4.913 -3.132 5.709 1.00 97.31 95 GLY A CA 1
ATOM 634 C C . GLY A 1 95 ? -4.685 -3.984 4.458 1.00 97.31 95 GLY A C 1
ATOM 635 O O . GLY A 1 95 ? -4.118 -3.473 3.496 1.00 97.31 95 GLY A O 1
ATOM 636 N N . PRO A 1 96 ? -5.141 -5.250 4.415 1.00 98.06 96 PRO A N 1
ATOM 637 C CA . PRO A 1 96 ? -5.049 -6.087 3.220 1.00 98.06 96 PRO A CA 1
ATOM 638 C C . PRO A 1 96 ? -5.723 -5.496 1.982 1.00 98.06 96 PRO A C 1
ATOM 640 O O . PRO A 1 96 ? -5.187 -5.644 0.890 1.00 98.06 96 PRO A O 1
ATOM 643 N N . VAL A 1 97 ? -6.857 -4.799 2.127 1.00 97.88 97 VAL A N 1
ATOM 644 C CA . VAL A 1 97 ? -7.532 -4.149 0.988 1.00 97.88 97 VAL A CA 1
ATOM 645 C C . VAL A 1 97 ? -6.642 -3.062 0.386 1.00 97.88 97 VAL A C 1
ATOM 647 O O . VAL A 1 97 ? -6.376 -3.076 -0.813 1.00 97.88 97 VAL A O 1
ATOM 650 N N . VAL A 1 98 ? -6.122 -2.155 1.216 1.00 97.75 98 VAL A N 1
ATOM 651 C CA . VAL A 1 98 ? -5.203 -1.097 0.769 1.00 97.75 98 VAL A CA 1
ATOM 652 C C . VAL A 1 98 ? -3.906 -1.695 0.219 1.00 97.75 98 VAL A C 1
ATOM 654 O O . VAL A 1 98 ? -3.452 -1.296 -0.852 1.00 97.75 98 VAL A O 1
ATOM 657 N N . GLY A 1 99 ? -3.334 -2.681 0.910 1.00 97.44 99 GLY A N 1
ATOM 658 C CA . GLY A 1 99 ? -2.121 -3.376 0.488 1.00 97.44 99 GLY A CA 1
ATOM 659 C C . GLY A 1 99 ? -2.277 -4.065 -0.867 1.00 97.44 99 GLY A C 1
ATOM 660 O O . GLY A 1 99 ? -1.395 -3.951 -1.714 1.00 97.44 99 GLY A O 1
ATOM 661 N N . LEU A 1 100 ? -3.415 -4.718 -1.111 1.00 98.19 100 LEU A N 1
ATOM 662 C CA . LEU A 1 100 ? -3.735 -5.334 -2.397 1.00 98.19 100 LEU A CA 1
ATOM 663 C C . LEU A 1 100 ? -3.906 -4.290 -3.504 1.00 98.19 100 LEU A C 1
ATOM 665 O O . LEU A 1 100 ? -3.380 -4.492 -4.595 1.00 98.19 100 LEU A O 1
ATOM 669 N N . CYS A 1 101 ? -4.576 -3.166 -3.233 1.00 97.88 101 CYS A N 1
ATOM 670 C CA . CYS A 1 101 ? -4.694 -2.067 -4.196 1.00 97.88 101 CYS A CA 1
ATOM 671 C C . CYS A 1 101 ? -3.322 -1.508 -4.595 1.00 97.88 101 CYS A C 1
ATOM 673 O O . CYS A 1 101 ? -3.074 -1.278 -5.777 1.00 97.88 101 CYS A O 1
ATOM 675 N N . LEU A 1 102 ? -2.415 -1.327 -3.632 1.00 97.81 102 LEU A N 1
ATOM 676 C CA . LEU A 1 102 ? -1.044 -0.880 -3.893 1.00 97.81 102 LEU A CA 1
ATOM 677 C C . LEU A 1 102 ? -0.234 -1.926 -4.666 1.00 97.81 102 LEU A C 1
ATOM 679 O O . LEU A 1 102 ? 0.484 -1.569 -5.598 1.00 97.81 102 LEU A O 1
ATOM 683 N N . LEU A 1 103 ? -0.361 -3.210 -4.320 1.00 97.81 103 LEU A N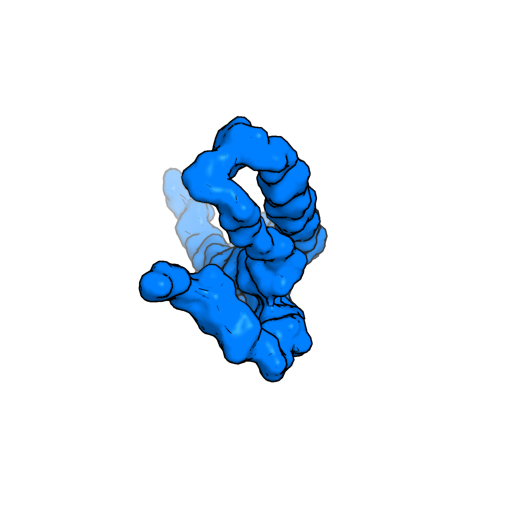 1
ATOM 684 C CA . LEU A 1 103 ? 0.290 -4.309 -5.037 1.00 97.81 103 LEU A CA 1
ATOM 685 C C . LEU A 1 103 ? -0.170 -4.384 -6.491 1.00 97.81 103 LEU A C 1
ATOM 687 O O . LEU A 1 103 ? 0.648 -4.440 -7.412 1.00 97.81 103 LEU A O 1
ATOM 691 N N . TRP A 1 104 ? -1.480 -4.341 -6.704 1.00 97.75 104 TRP A N 1
ATOM 692 C CA . 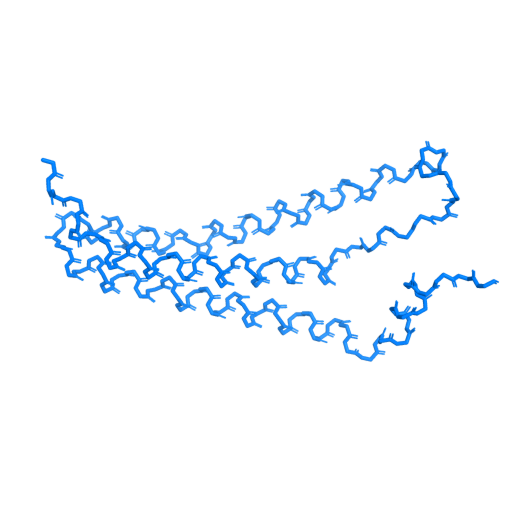TRP A 1 104 ? -2.068 -4.354 -8.033 1.00 97.75 104 TRP A CA 1
ATOM 693 C C . TRP A 1 104 ? -1.691 -3.101 -8.832 1.00 97.75 104 TRP A C 1
ATOM 695 O O . TRP A 1 104 ? -1.259 -3.211 -9.973 1.00 97.75 104 TRP A O 1
ATOM 705 N N . GLY A 1 105 ? -1.751 -1.915 -8.225 1.00 96.12 105 GLY A N 1
ATOM 706 C CA . GLY A 1 105 ? -1.344 -0.669 -8.877 1.00 96.12 105 GLY A CA 1
ATOM 707 C C . GLY A 1 105 ? 0.141 -0.649 -9.253 1.00 96.12 105 GLY A C 1
ATOM 708 O O . GLY A 1 105 ? 0.493 -0.265 -10.369 1.00 96.12 105 GLY A O 1
ATOM 709 N N . GLY A 1 106 ? 1.017 -1.114 -8.359 1.00 94.94 106 GLY A N 1
ATOM 710 C CA . GLY A 1 106 ? 2.455 -1.212 -8.609 1.00 94.94 106 GLY A CA 1
ATOM 711 C C . GLY A 1 106 ? 2.792 -2.188 -9.736 1.00 94.94 106 GLY A C 1
ATOM 712 O O . GLY A 1 106 ? 3.547 -1.846 -10.644 1.00 94.94 106 GLY A O 1
ATOM 713 N N . THR A 1 107 ? 2.177 -3.374 -9.727 1.00 96.12 107 THR A N 1
ATOM 714 C CA . THR A 1 107 ? 2.349 -4.375 -10.795 1.00 96.12 107 THR A CA 1
ATOM 715 C C . THR A 1 107 ? 1.775 -3.902 -12.128 1.00 96.12 107 THR A C 1
ATOM 717 O O . THR A 1 107 ? 2.450 -4.026 -13.144 1.00 96.12 107 THR A O 1
ATOM 720 N N . ALA A 1 108 ? 0.591 -3.286 -12.144 1.00 95.12 108 ALA A N 1
ATOM 721 C CA . ALA A 1 108 ? 0.015 -2.696 -13.352 1.00 95.12 108 ALA A CA 1
ATOM 722 C C . ALA A 1 108 ? 0.923 -1.599 -13.932 1.00 95.12 108 ALA A C 1
ATOM 724 O O . ALA A 1 108 ? 1.198 -1.587 -15.132 1.00 95.12 108 ALA A O 1
ATOM 725 N N . THR A 1 109 ? 1.463 -0.723 -13.082 1.00 92.50 109 THR A N 1
ATOM 726 C CA . THR A 1 109 ? 2.423 0.311 -13.501 1.00 92.50 109 THR A CA 1
ATOM 727 C C . THR A 1 109 ? 3.672 -0.320 -14.116 1.00 92.50 109 THR A C 1
ATOM 729 O O . THR A 1 109 ? 4.081 0.064 -15.209 1.00 92.50 109 THR A O 1
ATOM 732 N N . ALA A 1 110 ? 4.240 -1.344 -13.475 1.00 91.19 110 ALA A N 1
ATOM 733 C CA . ALA A 1 110 ? 5.399 -2.052 -14.006 1.00 91.19 110 ALA A CA 1
ATOM 734 C C . ALA A 1 110 ? 5.106 -2.719 -15.359 1.00 91.19 110 ALA A C 1
ATOM 736 O O . ALA A 1 110 ? 5.869 -2.545 -16.304 1.00 91.19 110 ALA A O 1
ATOM 737 N N . VAL A 1 111 ? 3.973 -3.414 -15.492 1.00 92.94 111 VAL A N 1
ATOM 738 C CA . VAL A 1 111 ? 3.570 -4.064 -16.749 1.00 92.94 111 VAL A CA 1
ATOM 739 C C . VAL A 1 111 ? 3.383 -3.034 -17.858 1.00 92.94 111 VAL A C 1
ATOM 741 O O . VAL A 1 111 ? 3.971 -3.180 -18.926 1.00 92.94 111 VAL A O 1
ATOM 744 N N . THR A 1 112 ? 2.623 -1.965 -17.615 1.00 91.25 112 THR A N 1
ATOM 745 C CA . THR A 1 112 ? 2.407 -0.909 -18.623 1.00 91.25 112 THR A CA 1
ATOM 746 C C . THR A 1 112 ? 3.709 -0.239 -19.049 1.00 91.25 112 THR A C 1
ATOM 748 O O . THR A 1 112 ? 3.839 0.164 -20.203 1.00 91.25 112 THR A O 1
ATOM 751 N N . ARG A 1 113 ? 4.689 -0.139 -18.144 1.00 86.19 113 ARG A N 1
ATOM 752 C CA . ARG A 1 113 ? 5.961 0.504 -18.448 1.00 86.19 113 ARG A CA 1
ATOM 753 C C . ARG A 1 113 ? 6.951 -0.401 -19.182 1.00 86.19 113 ARG A C 1
ATOM 755 O O . ARG A 1 113 ? 7.685 0.093 -20.041 1.00 86.19 113 ARG A O 1
ATOM 762 N N . LEU A 1 114 ? 7.007 -1.676 -18.808 1.00 84.38 114 LEU A N 1
ATOM 763 C CA . LEU A 1 114 ? 8.049 -2.613 -19.238 1.00 84.38 114 LEU A CA 1
ATOM 764 C C . LEU A 1 114 ? 7.612 -3.512 -20.402 1.00 84.38 114 LEU A C 1
ATOM 766 O O . LEU A 1 114 ? 8.472 -3.986 -21.143 1.00 84.38 114 LEU A O 1
ATOM 770 N N . SER A 1 115 ? 6.306 -3.725 -20.591 1.00 86.12 115 SER A N 1
ATOM 771 C CA . SER A 1 115 ? 5.800 -4.542 -21.701 1.00 86.12 115 SER A CA 1
ATOM 772 C C . SER A 1 115 ? 6.238 -3.982 -23.057 1.00 86.12 115 SER A C 1
ATOM 774 O O . SER A 1 115 ? 6.155 -2.779 -23.315 1.00 86.12 115 SER A O 1
ATOM 776 N N . GLY A 1 116 ? 6.759 -4.858 -23.918 1.00 80.50 116 GLY A N 1
ATOM 777 C CA . GLY A 1 116 ? 7.278 -4.488 -25.238 1.00 80.50 116 GLY A CA 1
ATOM 778 C C . GLY A 1 116 ? 8.660 -3.824 -25.232 1.00 80.50 116 GLY A C 1
ATOM 779 O O . GLY A 1 116 ? 9.139 -3.427 -26.291 1.00 80.50 116 GLY A O 1
ATOM 780 N N . ARG A 1 117 ? 9.313 -3.701 -24.067 1.00 78.12 117 ARG A N 1
ATOM 781 C CA . ARG A 1 117 ? 10.711 -3.246 -23.920 1.00 78.12 117 ARG A CA 1
ATOM 782 C C . ARG A 1 117 ? 11.636 -4.353 -23.413 1.00 78.12 117 ARG A C 1
ATOM 784 O O . ARG A 1 117 ? 12.746 -4.070 -22.962 1.00 78.12 117 ARG A O 1
ATOM 791 N N . GLU A 1 118 ? 11.193 -5.612 -23.460 1.00 76.88 118 GLU A N 1
ATOM 792 C CA . GLU A 1 118 ? 11.951 -6.728 -22.888 1.00 76.88 118 GLU A CA 1
ATOM 793 C C . GLU A 1 118 ? 13.304 -6.929 -23.587 1.00 76.88 118 GLU A C 1
ATOM 795 O O . GLU A 1 118 ? 14.296 -7.210 -22.917 1.00 76.88 118 GLU A O 1
ATOM 800 N N . SER A 1 119 ? 13.373 -6.729 -24.909 1.00 71.50 119 SER A N 1
ATOM 801 C CA . SER A 1 119 ? 14.620 -6.850 -25.680 1.00 71.50 119 SER A CA 1
ATOM 802 C C . SER A 1 119 ? 15.684 -5.841 -25.248 1.00 71.50 119 SER A C 1
ATOM 804 O O . SER A 1 119 ? 16.850 -6.206 -25.107 1.00 71.50 119 SER A O 1
ATOM 806 N N . ASP A 1 120 ? 15.276 -4.598 -24.984 1.00 69.31 120 ASP A N 1
ATOM 807 C CA . ASP A 1 120 ? 16.179 -3.522 -24.564 1.00 69.31 120 ASP A CA 1
ATOM 808 C C . ASP A 1 120 ? 16.676 -3.762 -23.131 1.00 69.31 120 ASP A C 1
ATOM 810 O O . ASP A 1 120 ? 17.861 -3.608 -22.839 1.00 69.31 120 ASP A O 1
ATOM 814 N N . LEU A 1 121 ? 15.792 -4.226 -22.238 1.00 69.94 121 LEU A N 1
ATOM 815 C CA . LEU A 1 121 ? 16.141 -4.593 -20.861 1.00 69.94 121 LEU A CA 1
ATOM 816 C C . LEU A 1 121 ? 17.150 -5.743 -20.805 1.00 69.94 121 LEU A C 1
ATOM 818 O O . LEU A 1 121 ? 18.132 -5.660 -20.068 1.00 69.94 121 LEU A O 1
ATOM 822 N N . VAL A 1 122 ? 16.946 -6.799 -21.598 1.00 71.56 122 VAL A N 1
ATOM 823 C CA . VAL A 1 122 ? 17.908 -7.907 -21.699 1.00 71.56 122 VAL A CA 1
ATOM 824 C C . VAL A 1 122 ? 19.241 -7.404 -22.257 1.00 71.56 122 VAL A C 1
ATOM 826 O O . VAL A 1 122 ? 20.292 -7.793 -21.746 1.00 71.56 122 VAL A O 1
ATOM 829 N N . GLY A 1 123 ? 19.215 -6.494 -23.235 1.00 69.19 123 GLY A N 1
ATOM 830 C CA . GLY A 1 123 ? 20.413 -5.857 -23.785 1.00 69.19 123 GLY A CA 1
ATOM 831 C C . GLY A 1 123 ? 21.246 -5.102 -22.744 1.00 69.19 123 GLY A C 1
ATOM 832 O O . GLY A 1 123 ? 22.469 -5.167 -22.790 1.00 69.19 123 GLY A O 1
ATOM 833 N N . HIS A 1 124 ? 20.608 -4.456 -21.765 1.00 66.44 124 HIS A N 1
ATOM 834 C CA . HIS A 1 124 ? 21.305 -3.743 -20.687 1.00 66.44 124 HIS A CA 1
ATOM 835 C C . HIS A 1 124 ? 21.850 -4.649 -19.569 1.00 66.44 124 HIS A C 1
ATOM 837 O O . HIS A 1 124 ? 22.777 -4.251 -18.867 1.00 66.44 124 HIS A O 1
ATOM 843 N N . ILE A 1 125 ? 21.286 -5.847 -19.379 1.00 65.44 125 ILE A N 1
ATOM 844 C CA . ILE A 1 125 ? 21.693 -6.787 -18.314 1.00 65.44 125 ILE A CA 1
ATOM 845 C C . ILE A 1 125 ? 22.730 -7.797 -18.827 1.00 65.44 125 ILE A C 1
ATOM 847 O O . ILE A 1 125 ? 23.530 -8.319 -18.049 1.00 65.44 125 ILE A O 1
ATOM 851 N N . THR A 1 126 ? 22.731 -8.085 -20.130 1.00 68.62 126 THR A N 1
ATOM 852 C CA . THR A 1 126 ? 23.675 -9.036 -20.724 1.00 68.62 126 THR A CA 1
ATOM 853 C C . THR A 1 126 ? 25.040 -8.357 -20.889 1.00 68.62 126 THR A C 1
ATOM 855 O O . THR A 1 126 ? 25.138 -7.400 -21.655 1.00 68.62 126 THR A O 1
ATOM 858 N N . PRO A 1 127 ? 26.107 -8.816 -20.207 1.00 57.31 127 PRO A N 1
ATOM 859 C CA . PRO A 1 127 ? 27.427 -8.217 -20.364 1.00 57.31 127 PRO A CA 1
ATOM 860 C C . PRO A 1 127 ? 27.911 -8.388 -21.807 1.00 57.31 127 PRO A C 1
ATOM 862 O O . PRO A 1 127 ? 27.781 -9.472 -22.386 1.00 57.31 127 PRO A O 1
ATOM 865 N N . ALA A 1 128 ? 28.462 -7.315 -22.382 1.00 60.28 128 ALA A N 1
ATOM 866 C CA . ALA A 1 128 ? 29.115 -7.367 -23.685 1.00 60.28 128 ALA A CA 1
ATOM 867 C C . ALA A 1 128 ? 30.214 -8.443 -23.647 1.00 60.28 128 ALA A C 1
ATOM 869 O O . ALA A 1 128 ? 31.042 -8.448 -22.734 1.00 60.28 128 ALA A O 1
ATOM 870 N N . ARG A 1 129 ? 30.160 -9.388 -24.592 1.00 53.91 129 ARG A N 1
ATOM 871 C CA . ARG A 1 129 ? 31.216 -10.390 -24.776 1.00 53.91 129 ARG A CA 1
ATOM 872 C C . ARG A 1 129 ? 32.458 -9.767 -25.389 1.00 53.91 129 ARG A C 1
ATOM 874 O O . ARG A 1 129 ? 32.285 -8.901 -26.275 1.00 53.91 129 ARG A O 1
#

Organism: NCBI:txid449393